Protein AF-A0A8J4QA20-F1 (afdb_monomer_lite)

Sequence (107 aa):
MKQHEKVLEDGVLDPETTVVSIFPAPIHYAGPTEVQWHAKARINAGANLYIVDHGKKVLSMAPGLELLNILPFKVAAYDKTQGKTAFFDPSRVKTTGFRFRIRHQGG

Radius of gyration: 16.59 Å; chains: 1; bounding box: 33×39×39 Å

Secondary structure (DSSP, 8-state):
-HHHHHHHHTTSS-TTT-------S-----HHHHHHHHHHHHHHTT-SEE--STTHHHHTTSTT-TT-EEPPEEEEEEETTTTEEEE--GGGGGGEEEEEEEE----

Structure (mmCIF, N/CA/C/O backbone):
data_AF-A0A8J4QA20-F1
#
_entry.id   AF-A0A8J4QA20-F1
#
loop_
_atom_site.group_PDB
_atom_site.id
_atom_site.type_symbol
_atom_site.label_atom_id
_atom_site.label_alt_id
_atom_site.label_comp_id
_atom_site.label_asym_id
_atom_site.label_entity_id
_atom_site.label_seq_id
_atom_site.pdbx_PDB_ins_code
_atom_site.Cartn_x
_atom_site.Cartn_y
_atom_site.Cartn_z
_atom_site.occupancy
_atom_site.B_iso_or_equiv
_atom_site.auth_seq_id
_atom_site.auth_comp_id
_atom_site.auth_asym_id
_atom_site.auth_atom_id
_atom_site.pdbx_PDB_model_num
ATOM 1 N N . MET A 1 1 ? 0.487 -13.497 9.097 1.00 82.69 1 MET A N 1
ATOM 2 C CA . MET A 1 1 ? -0.863 -13.297 8.532 1.00 82.69 1 MET A CA 1
ATOM 3 C C . MET A 1 1 ? -1.910 -12.945 9.580 1.00 82.69 1 MET A C 1
ATOM 5 O O . MET A 1 1 ? -2.672 -12.035 9.307 1.00 82.69 1 MET A O 1
ATOM 9 N N . LYS A 1 2 ? -1.829 -13.489 10.801 1.00 88.06 2 LYS A N 1
ATOM 10 C CA . LYS A 1 2 ? -2.641 -13.136 11.991 1.00 88.06 2 LYS A CA 1
ATOM 11 C C . LYS A 1 2 ? -3.149 -11.687 12.126 1.00 88.06 2 LYS A C 1
ATOM 13 O O . LYS A 1 2 ? -4.317 -11.479 12.412 1.00 88.06 2 LYS A O 1
ATOM 18 N N . GLN A 1 3 ? -2.312 -10.667 11.905 1.00 89.56 3 GLN A N 1
ATOM 19 C CA . GLN A 1 3 ? -2.783 -9.270 11.955 1.00 89.56 3 GLN A CA 1
ATOM 20 C C . GLN A 1 3 ? -3.796 -8.940 10.842 1.00 89.56 3 GLN A C 1
ATOM 22 O O . GLN A 1 3 ? -4.772 -8.247 11.090 1.00 89.56 3 GLN A O 1
ATOM 27 N N . HIS A 1 4 ? -3.558 -9.416 9.618 1.00 88.00 4 HIS A N 1
ATOM 28 C CA . HIS A 1 4 ? -4.427 -9.164 8.465 1.00 88.00 4 HIS A CA 1
ATOM 29 C C . HIS A 1 4 ? -5.719 -9.982 8.560 1.00 88.00 4 HIS A C 1
ATOM 31 O O . HIS A 1 4 ? -6.773 -9.488 8.182 1.00 88.00 4 HIS A O 1
ATOM 37 N N . GLU A 1 5 ? -5.641 -11.193 9.123 1.00 89.00 5 GLU A N 1
ATOM 38 C CA . GLU A 1 5 ? -6.820 -11.986 9.497 1.00 89.00 5 GLU A CA 1
ATOM 39 C C . GLU A 1 5 ? -7.715 -11.181 10.443 1.00 89.00 5 GLU A C 1
ATOM 41 O O . GLU A 1 5 ? -8.906 -11.042 10.187 1.00 89.00 5 GLU A O 1
ATOM 46 N N . LYS A 1 6 ? -7.125 -10.521 11.451 1.00 89.31 6 LYS A N 1
ATOM 47 C CA . LYS A 1 6 ? -7.897 -9.703 12.388 1.00 89.31 6 LYS A CA 1
ATOM 48 C C . LYS A 1 6 ? -8.598 -8.505 11.733 1.00 89.31 6 LYS A C 1
ATOM 50 O O . LYS A 1 6 ? -9.721 -8.179 12.091 1.00 89.31 6 LYS A O 1
ATOM 55 N N . VAL A 1 7 ? -7.969 -7.883 10.735 1.00 87.62 7 VAL A N 1
ATOM 56 C CA . VAL A 1 7 ? -8.575 -6.787 9.951 1.00 87.62 7 VAL A CA 1
ATOM 57 C C . VAL A 1 7 ? -9.822 -7.258 9.189 1.00 87.62 7 VAL A C 1
ATOM 59 O O . VAL A 1 7 ? -10.780 -6.495 9.074 1.00 87.62 7 VAL A O 1
ATOM 62 N N . LEU A 1 8 ? -9.824 -8.497 8.688 1.00 87.50 8 LEU A N 1
ATOM 63 C CA . LEU A 1 8 ? -10.997 -9.093 8.042 1.00 87.50 8 LEU A CA 1
ATOM 64 C C . LEU A 1 8 ? -12.068 -9.489 9.064 1.00 87.50 8 LEU A C 1
ATOM 66 O O . LEU A 1 8 ? -13.237 -9.180 8.865 1.00 87.50 8 LEU A O 1
ATOM 70 N N . GLU A 1 9 ? -11.675 -10.123 10.173 1.00 88.38 9 GLU A N 1
ATOM 71 C CA . GLU A 1 9 ? -12.595 -10.503 11.257 1.00 88.38 9 GLU A CA 1
ATOM 72 C C . GLU A 1 9 ? -13.334 -9.300 11.850 1.00 88.38 9 GLU A C 1
ATOM 74 O O . GLU A 1 9 ? -14.525 -9.383 12.140 1.00 88.38 9 GLU A O 1
ATOM 79 N N . ASP A 1 10 ? -12.635 -8.176 12.017 1.00 89.88 10 ASP A N 1
ATOM 80 C CA . ASP A 1 10 ? -13.207 -6.942 12.557 1.00 89.88 10 ASP A CA 1
ATOM 81 C C . ASP A 1 10 ? -14.031 -6.169 11.503 1.00 89.88 10 ASP A C 1
ATOM 83 O O . ASP A 1 10 ? -14.528 -5.077 11.782 1.00 89.88 10 ASP A O 1
ATOM 87 N N . GLY A 1 11 ? -14.174 -6.708 10.283 1.00 86.81 11 GLY A N 1
ATOM 88 C CA . GLY A 1 11 ? -14.985 -6.133 9.208 1.00 86.81 11 GLY A CA 1
ATOM 89 C C . GLY A 1 11 ? -14.427 -4.834 8.622 1.00 86.81 11 GLY A C 1
ATOM 90 O O . GLY A 1 11 ? -15.142 -4.107 7.933 1.00 86.81 11 GLY A O 1
ATOM 91 N N . VAL A 1 12 ? -13.156 -4.512 8.887 1.00 89.00 12 VAL A N 1
ATOM 92 C CA . VAL A 1 12 ? -12.492 -3.324 8.319 1.00 89.00 12 VAL A CA 1
ATOM 93 C C . VAL A 1 12 ? -12.340 -3.468 6.802 1.00 89.00 12 VAL A C 1
ATOM 95 O O . VAL A 1 12 ? -12.411 -2.478 6.072 1.00 89.00 12 VAL A O 1
ATOM 98 N N . LEU A 1 13 ? -12.145 -4.701 6.331 1.00 88.19 13 LEU A N 1
ATOM 99 C CA . LEU A 1 13 ? -12.257 -5.097 4.932 1.00 88.19 13 LEU A CA 1
ATOM 100 C C . LEU A 1 13 ? -13.271 -6.238 4.830 1.00 88.19 13 LEU A C 1
ATOM 102 O O . LEU A 1 13 ? -13.315 -7.102 5.703 1.00 88.19 13 LEU A O 1
ATOM 106 N N . ASP A 1 14 ? -14.065 -6.241 3.764 1.00 90.19 14 ASP A N 1
ATOM 107 C CA . ASP A 1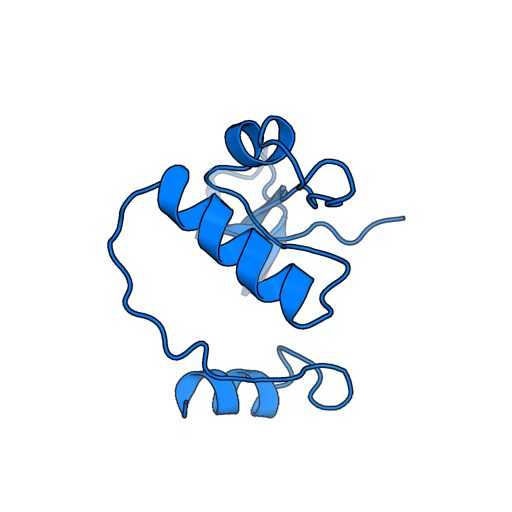 14 ? -15.069 -7.275 3.517 1.00 90.19 14 ASP A CA 1
ATOM 108 C C . ASP A 1 14 ? -14.401 -8.565 2.992 1.00 90.19 14 ASP A C 1
ATOM 110 O O . ASP A 1 14 ? -13.748 -8.513 1.942 1.00 90.19 14 ASP A O 1
ATOM 114 N N . PRO A 1 15 ? -14.529 -9.710 3.690 1.00 91.19 15 PRO A N 1
ATOM 115 C CA . PRO A 1 15 ? -13.893 -10.965 3.291 1.00 91.19 15 PRO A CA 1
ATOM 116 C C . PRO A 1 15 ? -14.426 -11.545 1.975 1.00 91.19 15 PRO A C 1
ATOM 118 O O . PRO A 1 15 ? -13.666 -12.219 1.283 1.00 91.19 15 PRO A O 1
ATOM 121 N N . GLU A 1 16 ? -15.671 -11.254 1.583 1.00 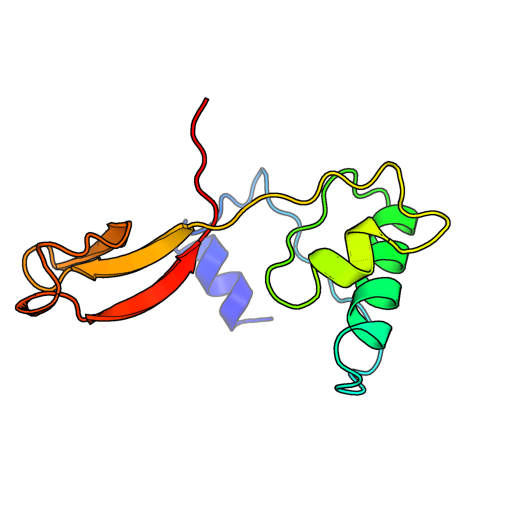93.31 16 GLU A N 1
ATOM 122 C CA . GLU A 1 16 ? -16.255 -11.773 0.333 1.00 93.31 16 GLU A CA 1
ATOM 123 C C . GLU A 1 16 ? -15.666 -11.085 -0.907 1.00 93.31 16 GLU A C 1
ATOM 125 O O . GLU A 1 16 ? -15.629 -11.647 -2.002 1.00 93.31 16 GLU A O 1
ATOM 130 N N . THR A 1 17 ? -15.170 -9.858 -0.738 1.00 93.38 17 THR A N 1
ATOM 131 C CA . THR A 1 17 ? -14.617 -9.035 -1.822 1.00 93.38 17 THR A CA 1
ATOM 132 C C . THR A 1 17 ? -13.111 -8.791 -1.693 1.00 93.38 17 THR A C 1
ATOM 134 O O . THR A 1 17 ? -12.525 -8.077 -2.513 1.00 93.38 17 THR A O 1
ATOM 137 N N . THR A 1 18 ? -12.452 -9.407 -0.704 1.00 92.31 18 THR A N 1
ATOM 138 C CA . THR A 1 18 ? -11.028 -9.199 -0.415 1.00 92.31 18 THR A CA 1
ATOM 139 C C . THR A 1 18 ? -10.241 -10.502 -0.476 1.00 92.31 18 THR A C 1
ATOM 141 O O . THR A 1 18 ? -10.406 -11.392 0.351 1.00 92.31 18 THR A O 1
ATOM 144 N N . VAL A 1 19 ? -9.283 -10.577 -1.403 1.00 92.19 19 VAL A N 1
ATOM 145 C CA . VAL A 1 19 ? -8.319 -11.684 -1.467 1.00 92.19 19 VAL A CA 1
ATOM 146 C C . VAL A 1 19 ? -7.033 -11.296 -0.747 1.00 92.19 19 VAL A C 1
ATOM 148 O O . VAL A 1 19 ? -6.417 -10.274 -1.054 1.00 92.19 19 VAL A O 1
ATOM 151 N N . VAL A 1 20 ? -6.588 -12.149 0.176 1.00 92.25 20 VAL A N 1
ATOM 152 C CA . VAL A 1 20 ? -5.308 -12.006 0.875 1.00 92.25 20 VAL A CA 1
ATOM 153 C C . VAL A 1 20 ? -4.324 -13.051 0.358 1.00 92.25 20 VAL A C 1
ATOM 155 O O . VAL A 1 20 ? -4.596 -14.248 0.391 1.00 92.25 20 VAL A O 1
ATOM 158 N N . SER A 1 21 ? -3.159 -12.605 -0.111 1.00 92.25 21 SER A N 1
ATOM 159 C CA . SER A 1 21 ? -2.116 -13.476 -0.657 1.00 92.25 21 SER A CA 1
ATOM 160 C C . SER A 1 21 ? -0.715 -13.025 -0.242 1.00 92.25 21 SER A C 1
ATOM 162 O O . SER A 1 21 ? -0.499 -11.887 0.181 1.00 92.25 21 SER A O 1
ATOM 164 N N . ILE A 1 22 ? 0.252 -13.940 -0.349 1.00 93.25 22 ILE A N 1
ATOM 165 C CA . ILE A 1 22 ? 1.664 -13.666 -0.074 1.00 93.25 22 ILE A CA 1
ATOM 166 C C . ILE A 1 22 ? 2.368 -13.416 -1.400 1.00 93.25 22 ILE A C 1
ATOM 168 O O . ILE A 1 22 ? 2.383 -14.273 -2.279 1.00 93.25 22 ILE A O 1
ATOM 172 N N . PHE A 1 23 ? 3.001 -12.253 -1.522 1.00 93.00 23 PHE A N 1
ATOM 173 C CA . PHE A 1 23 ? 3.969 -12.008 -2.580 1.00 93.00 23 PHE A CA 1
ATOM 174 C C . PHE A 1 23 ? 5.343 -12.497 -2.094 1.00 93.00 23 PHE A C 1
ATOM 176 O O . PHE A 1 23 ? 5.902 -11.870 -1.194 1.00 93.00 23 PHE A O 1
ATOM 183 N N . PRO A 1 24 ? 5.889 -13.606 -2.627 1.00 93.38 24 PRO A N 1
ATOM 184 C CA . PRO A 1 24 ? 6.973 -14.369 -1.989 1.00 93.38 24 PRO A CA 1
ATOM 185 C C . PRO A 1 24 ? 8.366 -13.758 -2.200 1.00 93.38 24 PRO A C 1
ATOM 187 O O . PRO A 1 24 ? 9.380 -14.445 -2.112 1.00 93.38 24 PRO A O 1
ATOM 190 N N . ALA A 1 25 ? 8.425 -12.480 -2.544 1.00 91.69 25 ALA A N 1
ATOM 191 C CA . ALA A 1 25 ? 9.602 -11.865 -3.108 1.00 91.69 25 ALA A CA 1
ATOM 192 C C . ALA A 1 25 ? 10.267 -10.924 -2.085 1.00 91.69 25 ALA A C 1
ATOM 194 O O . ALA A 1 25 ? 9.553 -10.251 -1.335 1.00 91.69 25 ALA A O 1
ATOM 195 N N . PRO A 1 26 ? 11.610 -10.876 -2.022 1.00 92.94 26 PRO A N 1
ATOM 196 C CA . PRO A 1 26 ? 12.311 -10.079 -1.020 1.00 92.94 26 PRO A CA 1
ATOM 197 C C . PRO A 1 26 ? 12.075 -8.575 -1.217 1.00 92.94 26 PRO A C 1
ATOM 199 O O . PRO A 1 26 ? 11.938 -8.105 -2.348 1.00 92.94 26 PRO A O 1
ATOM 202 N N . ILE A 1 27 ? 12.051 -7.830 -0.105 1.00 94.12 27 ILE A N 1
ATOM 203 C CA . ILE A 1 27 ? 11.945 -6.364 -0.089 1.00 94.12 27 ILE A CA 1
ATOM 204 C C . ILE A 1 27 ? 13.351 -5.764 -0.026 1.00 94.12 27 ILE A C 1
ATOM 206 O O . ILE A 1 27 ? 14.085 -5.986 0.936 1.00 94.12 27 ILE A O 1
ATOM 210 N N . HIS A 1 28 ? 13.717 -5.008 -1.055 1.00 91.25 28 HIS A N 1
ATOM 211 C CA . HIS A 1 28 ? 15.039 -4.414 -1.258 1.00 91.25 28 HIS A CA 1
ATOM 212 C C . HIS A 1 28 ? 15.120 -2.952 -0.804 1.00 91.25 28 HIS A C 1
ATOM 214 O O . HIS A 1 28 ? 16.216 -2.401 -0.729 1.00 91.25 28 HIS A O 1
ATOM 220 N N . TYR A 1 29 ? 13.984 -2.313 -0.515 1.00 89.38 29 TYR A N 1
ATOM 221 C CA . TYR A 1 29 ? 13.878 -0.894 -0.167 1.00 89.38 29 TYR A CA 1
ATOM 222 C C . TYR A 1 29 ? 14.459 0.048 -1.241 1.00 89.38 29 TYR A C 1
ATOM 224 O O . TYR A 1 29 ? 14.967 1.125 -0.931 1.00 89.38 29 TYR A O 1
ATOM 232 N N . ALA A 1 30 ? 14.346 -0.314 -2.524 1.00 89.81 30 ALA A N 1
ATOM 233 C CA . ALA A 1 30 ? 14.943 0.427 -3.646 1.00 89.81 30 ALA A CA 1
ATOM 234 C C . ALA A 1 30 ? 14.028 1.536 -4.213 1.00 89.81 30 ALA A C 1
ATOM 236 O O . ALA A 1 30 ? 14.135 1.936 -5.377 1.00 89.81 30 ALA A O 1
ATOM 237 N N . GLY A 1 31 ? 13.107 2.044 -3.389 1.00 88.44 31 GLY A N 1
ATOM 238 C CA . GLY A 1 31 ? 12.281 3.210 -3.694 1.00 88.44 31 GLY A CA 1
ATOM 239 C C . GLY A 1 31 ? 11.483 3.075 -5.004 1.00 88.44 31 GLY A C 1
ATOM 240 O O . GLY A 1 31 ? 10.841 2.046 -5.229 1.00 88.44 31 GLY A O 1
ATOM 241 N N . PRO A 1 32 ? 11.481 4.096 -5.887 1.00 84.81 32 PRO A N 1
ATOM 242 C CA . PRO A 1 32 ? 10.662 4.085 -7.102 1.00 84.81 32 PRO A CA 1
ATOM 243 C C . PRO A 1 32 ? 10.951 2.935 -8.075 1.00 84.81 32 PRO A C 1
ATOM 245 O O . PRO A 1 32 ? 10.059 2.540 -8.825 1.00 84.81 32 PRO A O 1
ATOM 248 N N . THR A 1 33 ? 12.172 2.397 -8.076 1.00 86.06 33 THR A N 1
ATOM 249 C CA . THR A 1 33 ? 12.543 1.259 -8.930 1.00 86.06 33 THR A CA 1
ATOM 250 C C . THR A 1 33 ? 11.834 -0.013 -8.474 1.00 86.06 33 THR A C 1
ATOM 252 O O . THR A 1 33 ? 11.235 -0.720 -9.280 1.00 86.06 33 THR A O 1
ATOM 255 N N . GLU A 1 34 ? 11.822 -0.275 -7.169 1.00 89.69 34 GLU A N 1
ATOM 256 C CA . GLU A 1 34 ? 11.139 -1.441 -6.607 1.00 89.69 34 GLU A CA 1
ATOM 257 C C . GLU A 1 34 ? 9.617 -1.346 -6.772 1.00 89.69 34 GLU A C 1
ATOM 259 O O . GLU A 1 34 ? 8.943 -2.328 -7.081 1.00 89.69 34 GLU A O 1
ATOM 264 N N . VAL A 1 35 ? 9.072 -0.132 -6.653 1.00 88.31 35 VAL A N 1
ATOM 265 C CA . VAL A 1 35 ? 7.645 0.142 -6.860 1.00 88.31 35 VAL A CA 1
ATOM 266 C C . VAL A 1 35 ? 7.180 -0.251 -8.271 1.00 88.31 35 VAL A C 1
ATOM 268 O O . VAL A 1 35 ? 6.082 -0.796 -8.407 1.00 88.31 35 VAL A O 1
ATOM 271 N N . GLN A 1 36 ? 8.000 -0.038 -9.308 1.00 87.88 36 GLN A N 1
ATOM 272 C CA . GLN A 1 36 ? 7.696 -0.490 -10.676 1.00 87.88 36 GLN A CA 1
ATOM 273 C C . GLN A 1 36 ? 7.594 -2.011 -10.764 1.00 87.88 36 GLN A C 1
ATOM 275 O O . GLN A 1 36 ? 6.651 -2.539 -11.355 1.00 87.88 36 GLN A O 1
ATOM 280 N N . TRP A 1 37 ? 8.529 -2.720 -10.136 1.00 88.88 37 TRP A N 1
ATOM 281 C CA . TRP A 1 37 ? 8.514 -4.175 -10.126 1.00 88.88 37 TRP A CA 1
ATOM 282 C C . TRP A 1 37 ? 7.313 -4.734 -9.357 1.00 88.88 37 TRP A C 1
ATOM 284 O O . TRP A 1 37 ? 6.643 -5.646 -9.846 1.00 88.88 37 TRP A O 1
ATOM 294 N N . HIS A 1 38 ? 6.961 -4.139 -8.211 1.00 90.88 38 HIS A N 1
ATOM 295 C CA . HIS A 1 38 ? 5.737 -4.501 -7.503 1.00 90.88 38 HIS A CA 1
ATOM 296 C C . HIS A 1 38 ? 4.502 -4.321 -8.388 1.00 90.88 38 HIS A C 1
ATOM 298 O O . HIS A 1 38 ? 3.718 -5.264 -8.507 1.00 90.88 38 HIS A O 1
ATOM 304 N N . ALA A 1 39 ? 4.353 -3.161 -9.037 1.00 87.88 39 ALA A N 1
ATOM 305 C CA . ALA A 1 39 ? 3.228 -2.880 -9.927 1.00 87.88 39 ALA A CA 1
ATOM 306 C C . ALA A 1 39 ? 3.141 -3.906 -11.065 1.00 87.88 39 ALA A C 1
ATOM 308 O O . ALA A 1 39 ? 2.098 -4.536 -11.251 1.00 87.88 39 ALA A O 1
ATOM 309 N N . LYS A 1 40 ? 4.255 -4.150 -11.767 1.00 88.88 40 LYS A N 1
ATOM 310 C CA . LYS A 1 40 ? 4.305 -5.110 -12.875 1.00 88.88 40 LYS A CA 1
ATOM 311 C C . LYS A 1 40 ? 3.945 -6.525 -12.428 1.00 88.88 40 LYS A C 1
ATOM 313 O O . LYS A 1 40 ? 3.174 -7.196 -13.107 1.00 88.88 40 LYS A O 1
ATOM 318 N N . ALA A 1 41 ? 4.439 -6.959 -11.268 1.00 91.00 41 ALA A N 1
ATOM 319 C CA . ALA A 1 41 ? 4.127 -8.275 -10.723 1.00 91.00 41 ALA A CA 1
ATOM 320 C C . ALA A 1 41 ? 2.624 -8.455 -10.439 1.00 91.00 41 ALA A C 1
ATOM 322 O O . ALA A 1 41 ? 2.079 -9.513 -10.735 1.00 91.00 41 ALA A O 1
ATOM 323 N N . ARG A 1 42 ? 1.935 -7.429 -9.911 1.00 90.25 42 ARG A N 1
ATOM 324 C CA . ARG A 1 42 ? 0.485 -7.511 -9.634 1.00 90.25 42 ARG A CA 1
ATOM 325 C C . ARG A 1 42 ? -0.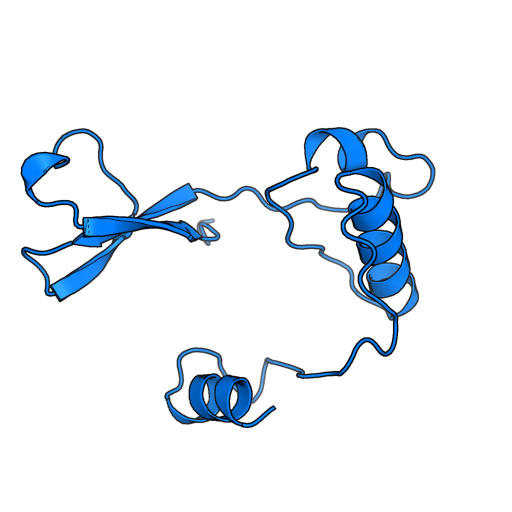339 -7.504 -10.919 1.00 90.25 42 ARG A C 1
ATOM 327 O O . ARG A 1 42 ? -1.302 -8.255 -11.008 1.00 90.25 42 ARG A O 1
ATOM 334 N N . ILE A 1 43 ? 0.060 -6.716 -11.918 1.00 88.06 43 ILE A N 1
ATOM 335 C CA . ILE A 1 43 ? -0.598 -6.713 -13.234 1.00 88.06 43 ILE A CA 1
ATOM 336 C C . ILE A 1 43 ? -0.467 -8.081 -13.901 1.00 88.06 43 ILE A C 1
ATOM 338 O O . ILE A 1 43 ? -1.455 -8.629 -14.376 1.00 88.06 43 ILE A O 1
ATOM 342 N N . ASN A 1 44 ? 0.732 -8.668 -13.887 1.00 89.50 44 ASN A N 1
ATOM 343 C CA . ASN A 1 44 ? 0.950 -10.003 -14.444 1.00 89.50 44 ASN A CA 1
ATOM 344 C C . ASN A 1 44 ? 0.153 -11.088 -13.694 1.00 89.50 44 ASN A C 1
ATOM 346 O O . ASN A 1 44 ? -0.164 -12.118 -14.277 1.00 89.50 44 ASN A O 1
ATOM 350 N N . ALA A 1 45 ? -0.197 -10.849 -12.426 1.00 89.38 45 ALA A N 1
ATOM 351 C CA . ALA A 1 45 ? -1.092 -11.697 -11.639 1.00 89.38 45 ALA A CA 1
ATOM 352 C C . ALA A 1 45 ? -2.593 -11.396 -11.862 1.00 89.38 45 ALA A C 1
ATOM 354 O O . ALA A 1 45 ? -3.432 -11.959 -11.165 1.00 89.38 45 ALA A O 1
ATOM 355 N N . GLY A 1 46 ? -2.941 -10.517 -12.810 1.00 87.94 46 GLY A N 1
ATOM 356 C CA . GLY A 1 46 ? -4.319 -10.217 -13.211 1.00 87.94 46 GLY A CA 1
ATOM 357 C C . GLY A 1 46 ? -4.940 -8.967 -12.579 1.00 87.94 46 GLY A C 1
ATOM 358 O O . GLY A 1 46 ? -6.114 -8.697 -12.816 1.00 87.94 46 GLY A O 1
ATOM 359 N N . ALA A 1 47 ? -4.199 -8.179 -11.793 1.00 86.19 47 ALA A N 1
ATOM 360 C CA . ALA A 1 47 ? -4.743 -6.954 -11.205 1.00 86.19 47 ALA A CA 1
ATOM 361 C C . ALA A 1 47 ? -4.945 -5.850 -12.259 1.00 86.19 47 ALA A C 1
ATOM 363 O O . ALA A 1 47 ? -4.006 -5.461 -12.953 1.00 86.19 47 ALA A O 1
ATOM 364 N N . ASN A 1 48 ? -6.151 -5.279 -12.323 1.00 82.38 48 ASN A N 1
ATOM 365 C CA . ASN A 1 48 ? -6.460 -4.159 -13.224 1.00 82.38 48 ASN A CA 1
ATOM 366 C C . ASN A 1 48 ? -6.149 -2.778 -12.618 1.00 82.38 48 ASN A C 1
ATOM 368 O O . ASN A 1 48 ? -6.004 -1.798 -13.345 1.00 82.38 48 ASN A O 1
ATOM 372 N N . LEU A 1 49 ? -6.068 -2.684 -11.286 1.00 81.69 49 LEU A N 1
ATOM 373 C CA . LEU A 1 49 ? -5.816 -1.449 -10.538 1.00 81.69 49 LEU A CA 1
ATOM 374 C C . LEU A 1 49 ? -4.626 -1.645 -9.595 1.00 81.69 49 LEU A C 1
ATOM 376 O O . LEU A 1 49 ? -4.488 -2.702 -8.979 1.00 81.69 49 LEU A O 1
ATOM 380 N N . TYR A 1 50 ? -3.800 -0.608 -9.429 1.00 80.06 50 TYR A N 1
ATOM 381 C CA . TYR A 1 50 ? -2.676 -0.624 -8.491 1.00 80.06 50 TYR A CA 1
ATOM 382 C C . TYR A 1 50 ? -2.702 0.599 -7.573 1.00 80.06 50 TYR A C 1
ATOM 384 O O . TYR A 1 50 ? -2.793 1.748 -8.011 1.00 80.06 50 TYR A O 1
ATOM 392 N N . ILE A 1 51 ? -2.648 0.333 -6.270 1.00 79.31 51 ILE A N 1
ATOM 393 C CA . ILE A 1 51 ? -2.794 1.328 -5.209 1.00 79.31 51 ILE A CA 1
ATOM 394 C C . ILE A 1 51 ? -1.394 1.757 -4.763 1.00 79.31 51 ILE A C 1
ATOM 396 O O . ILE A 1 51 ? -0.658 0.959 -4.189 1.00 79.31 51 ILE A O 1
ATOM 400 N N . VAL A 1 52 ? -1.013 3.009 -5.030 1.00 77.19 52 VAL A N 1
ATOM 401 C CA . VAL A 1 52 ? 0.340 3.510 -4.737 1.00 77.19 52 VAL A CA 1
ATOM 402 C C . VAL A 1 52 ? 0.374 5.017 -4.520 1.00 77.19 52 VAL A C 1
ATOM 404 O O . VAL A 1 52 ? -0.159 5.797 -5.310 1.00 77.19 52 VAL A O 1
ATOM 407 N N . ASP A 1 53 ? 1.026 5.422 -3.438 1.00 70.69 53 ASP A N 1
ATOM 408 C CA . ASP A 1 53 ? 1.180 6.824 -3.062 1.00 70.69 53 ASP A CA 1
ATOM 409 C C . ASP A 1 53 ? 2.610 7.309 -3.356 1.00 70.69 53 ASP A C 1
ATOM 411 O O . ASP A 1 53 ? 2.842 8.171 -4.209 1.00 70.69 53 ASP A O 1
ATOM 415 N N . HIS A 1 54 ? 3.605 6.665 -2.742 1.00 64.06 54 HIS A N 1
ATOM 416 C CA . HIS A 1 54 ? 5.018 6.909 -3.023 1.00 64.06 54 HIS A CA 1
ATOM 417 C C . HIS A 1 54 ? 5.432 6.260 -4.354 1.00 64.06 54 HIS A C 1
ATOM 419 O O . HIS A 1 54 ? 5.262 5.062 -4.547 1.00 64.06 54 HIS A O 1
ATOM 425 N N . GLY A 1 55 ? 5.986 7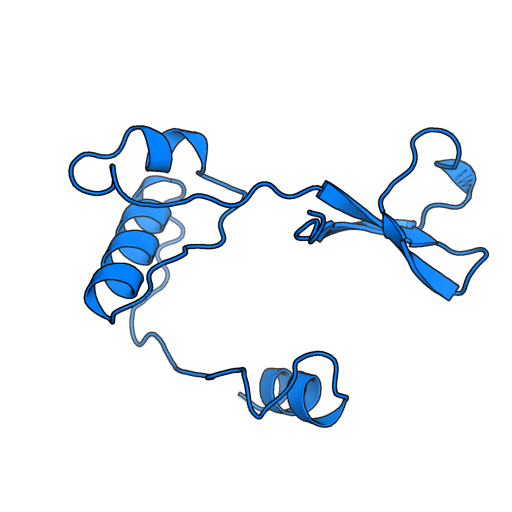.046 -5.283 1.00 68.69 55 GLY A N 1
ATOM 426 C CA . GLY A 1 55 ? 6.424 6.557 -6.601 1.00 68.69 55 GLY A CA 1
ATOM 427 C C . GLY A 1 55 ? 5.389 6.690 -7.726 1.00 68.69 55 GLY A C 1
ATOM 428 O O . GLY A 1 55 ? 5.706 6.357 -8.866 1.00 68.69 55 GLY A O 1
ATOM 429 N N . LYS A 1 56 ? 4.200 7.256 -7.458 1.00 73.25 56 LYS A N 1
ATOM 430 C CA . LYS A 1 56 ? 3.137 7.482 -8.461 1.00 73.25 56 LYS A CA 1
ATOM 431 C C . LYS A 1 56 ? 3.630 8.179 -9.737 1.00 73.25 56 LYS A C 1
ATOM 433 O O . LYS A 1 56 ? 3.305 7.735 -10.831 1.00 73.25 56 LYS A O 1
ATOM 438 N N . LYS A 1 57 ? 4.444 9.233 -9.601 1.00 76.00 57 LYS A N 1
ATOM 439 C CA . LYS A 1 57 ? 4.991 9.986 -10.747 1.00 76.00 57 LYS A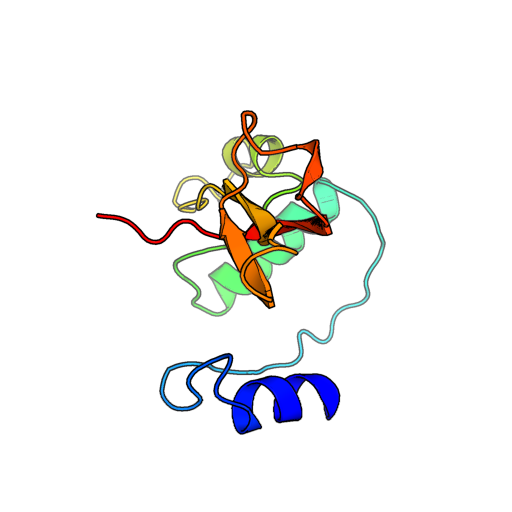 CA 1
ATOM 440 C C . LYS A 1 57 ? 5.933 9.143 -11.613 1.00 76.00 57 LYS A C 1
ATOM 442 O O . LYS A 1 57 ? 5.942 9.283 -12.828 1.00 76.00 57 LYS A O 1
ATOM 447 N N . VAL A 1 58 ? 6.718 8.271 -10.985 1.00 77.31 58 VAL A N 1
ATOM 448 C CA . VAL A 1 58 ? 7.654 7.393 -11.699 1.00 77.31 58 VAL A CA 1
ATOM 449 C C . VAL A 1 58 ? 6.889 6.278 -12.409 1.00 77.31 58 VAL A C 1
ATOM 451 O O . VAL A 1 58 ? 7.172 5.994 -13.564 1.00 77.31 58 VAL A O 1
ATOM 454 N N . LEU A 1 59 ? 5.860 5.716 -11.767 1.00 75.88 59 LEU A N 1
ATOM 455 C CA . LEU A 1 59 ? 4.991 4.712 -12.384 1.00 75.88 59 LEU A CA 1
ATOM 456 C C . LEU A 1 59 ? 4.228 5.241 -13.600 1.00 75.88 59 LEU A C 1
ATOM 458 O O . LEU A 1 59 ? 4.133 4.532 -14.591 1.00 75.88 59 LEU A O 1
ATOM 462 N N . SER A 1 60 ? 3.735 6.485 -13.564 1.00 75.19 60 SER A N 1
ATOM 463 C CA . SER A 1 60 ? 3.052 7.086 -14.722 1.00 75.19 60 SER A CA 1
ATOM 464 C C . SER A 1 60 ? 3.963 7.315 -15.933 1.00 75.19 60 SER A C 1
ATOM 466 O O . SER A 1 60 ? 3.470 7.599 -17.015 1.00 75.19 60 SER A O 1
ATOM 468 N N . MET A 1 61 ? 5.284 7.240 -15.747 1.00 77.75 61 MET A N 1
ATOM 469 C CA . MET A 1 61 ? 6.285 7.425 -16.803 1.00 77.75 61 MET A CA 1
ATOM 470 C C . MET A 1 61 ? 6.986 6.113 -17.188 1.00 77.75 61 MET A C 1
ATOM 472 O O . MET A 1 61 ? 7.874 6.126 -18.036 1.00 77.75 61 MET A O 1
ATOM 476 N N . ALA A 1 62 ? 6.639 4.996 -16.544 1.00 79.06 62 ALA A N 1
ATOM 477 C CA . ALA A 1 62 ? 7.310 3.720 -16.742 1.00 79.06 62 ALA A CA 1
ATOM 478 C C . ALA A 1 62 ? 6.796 3.023 -18.022 1.00 79.06 62 ALA A C 1
ATOM 480 O O . ALA A 1 62 ? 5.587 2.799 -18.138 1.00 79.06 62 ALA A O 1
ATOM 481 N N . PRO A 1 63 ? 7.683 2.644 -18.963 1.00 79.00 63 PRO A N 1
ATOM 482 C CA . PRO A 1 63 ? 7.289 1.935 -20.180 1.00 79.00 63 PRO A CA 1
ATOM 483 C C . PRO A 1 63 ? 6.606 0.597 -19.867 1.00 79.00 63 PRO A C 1
ATOM 485 O O . PRO A 1 63 ? 7.068 -0.161 -19.011 1.00 79.00 63 PRO A O 1
ATOM 488 N N . GLY A 1 64 ? 5.519 0.277 -20.569 1.00 75.25 64 GLY A N 1
ATOM 489 C CA . GLY A 1 64 ? 4.770 -0.970 -20.379 1.00 75.25 64 GLY A CA 1
ATOM 490 C C . GLY A 1 64 ? 3.879 -1.006 -19.130 1.00 75.25 64 GLY A C 1
ATOM 491 O O . GLY A 1 64 ? 3.455 -2.097 -18.719 1.00 75.25 64 GLY A O 1
ATOM 492 N N . LEU A 1 65 ? 3.631 0.161 -18.519 1.00 75.19 65 LEU A N 1
ATOM 493 C CA . LEU A 1 65 ? 2.645 0.412 -17.460 1.00 75.19 65 LEU A CA 1
ATOM 494 C C . LEU A 1 65 ? 1.641 1.514 -17.863 1.00 75.19 65 LEU A C 1
ATOM 496 O O . LEU A 1 65 ? 0.953 2.056 -17.001 1.00 75.19 65 LEU A O 1
ATOM 500 N N . GLU A 1 66 ? 1.513 1.836 -19.156 1.00 70.19 66 GLU A N 1
ATOM 501 C CA . GLU A 1 66 ? 0.683 2.952 -19.645 1.00 70.19 66 GLU A CA 1
ATOM 502 C C . GLU A 1 66 ? -0.815 2.761 -19.354 1.00 70.19 66 GLU A C 1
ATOM 504 O O . GLU A 1 66 ? -1.550 3.731 -19.193 1.00 70.19 66 GLU A O 1
ATOM 509 N N . LEU A 1 67 ? -1.266 1.507 -19.256 1.00 67.25 67 LEU A N 1
ATOM 510 C CA . LEU A 1 67 ? -2.656 1.144 -18.956 1.00 67.25 67 LEU A CA 1
ATOM 511 C C . LEU A 1 67 ? -2.959 1.094 -17.447 1.00 67.25 67 LEU A C 1
ATOM 513 O O . LEU A 1 67 ? -4.069 0.740 -17.047 1.00 67.25 67 LEU A O 1
ATOM 517 N N . LEU A 1 68 ? -1.981 1.408 -16.590 1.00 69.81 68 LEU A N 1
ATOM 518 C CA . LEU A 1 68 ? -2.147 1.341 -15.145 1.00 69.81 68 LEU A CA 1
ATOM 519 C C . LEU A 1 68 ? -2.930 2.551 -14.622 1.00 69.81 68 LEU A C 1
ATOM 521 O O . LEU A 1 68 ? -2.413 3.664 -14.518 1.00 69.81 68 LEU A O 1
ATOM 525 N N . ASN A 1 69 ? -4.161 2.310 -14.177 1.00 69.75 69 ASN A N 1
ATOM 526 C CA . ASN A 1 69 ? -4.952 3.320 -13.482 1.00 69.75 69 ASN A CA 1
ATOM 527 C C . ASN A 1 69 ? -4.441 3.509 -12.044 1.00 69.75 69 ASN A C 1
ATOM 529 O O . ASN A 1 69 ? -4.753 2.726 -11.142 1.00 69.75 69 ASN A O 1
ATOM 533 N N . ILE A 1 70 ? -3.653 4.569 -11.825 1.00 69.69 70 ILE A N 1
ATOM 534 C CA . ILE A 1 70 ? -3.125 4.914 -10.500 1.00 69.69 70 ILE A CA 1
ATOM 535 C C . ILE A 1 70 ? -4.120 5.780 -9.719 1.00 69.69 70 ILE A C 1
ATOM 537 O O . ILE A 1 70 ? -4.275 6.983 -9.972 1.00 69.69 70 ILE A O 1
ATOM 541 N N . LEU A 1 71 ? -4.716 5.200 -8.680 1.00 69.00 71 LEU A N 1
ATOM 542 C CA . LEU A 1 71 ? -5.710 5.885 -7.852 1.00 69.00 71 LEU A CA 1
ATOM 543 C C . LEU A 1 71 ? -5.092 7.022 -7.006 1.00 69.00 71 LEU A C 1
ATOM 545 O O . LEU A 1 71 ? -3.995 6.868 -6.462 1.00 69.00 71 LEU A O 1
ATOM 549 N N . PRO A 1 72 ? -5.740 8.199 -6.902 1.00 67.19 72 PRO A N 1
ATOM 550 C CA . PRO A 1 72 ? -5.297 9.277 -6.021 1.00 67.19 72 PRO A CA 1
ATOM 551 C C . PRO A 1 72 ? -5.669 9.014 -4.552 1.00 67.19 72 PRO A C 1
ATOM 553 O O . PRO A 1 72 ? -6.727 8.465 -4.242 1.00 67.19 72 PRO A O 1
ATOM 556 N N . PHE A 1 73 ? -4.811 9.468 -3.638 1.00 70.88 73 PHE A N 1
ATOM 557 C CA . PHE A 1 73 ? -5.057 9.433 -2.196 1.00 70.88 73 PHE A CA 1
ATOM 558 C C . PHE A 1 73 ? -5.448 10.815 -1.678 1.00 70.88 73 PHE A C 1
ATOM 560 O O . PHE A 1 73 ? -4.943 11.831 -2.155 1.00 70.88 73 PHE A O 1
ATOM 567 N N . LYS A 1 74 ? -6.295 10.848 -0.648 1.00 76.94 74 LYS A N 1
ATOM 568 C CA . LYS A 1 74 ? -6.497 12.021 0.205 1.00 76.94 74 LYS A CA 1
ATOM 569 C C . LYS A 1 74 ? -5.909 11.745 1.582 1.00 76.94 74 LYS A C 1
ATOM 571 O O . LYS A 1 74 ? -5.830 10.605 2.031 1.00 76.94 74 LYS A O 1
ATOM 576 N N . VAL A 1 75 ? -5.480 12.793 2.270 1.00 80.31 75 VAL A N 1
ATOM 577 C CA . VAL A 1 75 ? -5.035 12.658 3.658 1.00 80.31 75 VAL A CA 1
ATOM 578 C C . VAL A 1 75 ? -6.273 12.458 4.528 1.00 80.31 75 VAL A C 1
ATOM 580 O O . VAL A 1 75 ? -7.202 13.259 4.473 1.00 80.31 75 VAL A O 1
ATOM 583 N N . ALA A 1 76 ? -6.290 11.398 5.320 1.00 83.56 76 ALA A N 1
ATOM 584 C CA . ALA A 1 76 ? -7.181 11.233 6.452 1.00 83.56 76 ALA A CA 1
ATOM 585 C C . ALA A 1 76 ? -6.414 11.379 7.757 1.00 83.56 76 ALA A C 1
ATOM 587 O O . ALA A 1 76 ? -5.188 11.284 7.820 1.00 83.56 76 ALA A O 1
ATOM 588 N N . ALA A 1 77 ? -7.151 11.675 8.809 1.00 85.56 77 ALA A N 1
ATOM 589 C CA . ALA A 1 77 ? -6.606 11.831 10.130 1.00 85.56 77 ALA A CA 1
ATOM 590 C C . ALA A 1 77 ? -7.611 11.371 11.176 1.00 85.56 77 ALA A C 1
ATOM 592 O O . ALA A 1 77 ? -8.820 11.371 10.941 1.00 85.56 77 ALA A O 1
ATOM 593 N N . TYR A 1 78 ? -7.109 10.987 12.343 1.00 82.81 78 TYR A N 1
ATOM 594 C CA . TYR A 1 78 ? -7.973 10.719 13.484 1.00 82.81 78 TYR A CA 1
ATOM 595 C C . TYR A 1 78 ? -8.569 12.033 14.002 1.00 82.81 78 TYR A C 1
ATOM 597 O O . TYR A 1 78 ? -7.828 12.928 14.413 1.00 82.81 78 TYR A O 1
ATOM 605 N N . ASP A 1 79 ? -9.891 12.164 13.976 1.00 84.75 79 ASP A N 1
ATOM 606 C CA . ASP A 1 79 ? -10.598 13.289 14.578 1.00 84.75 79 ASP A CA 1
ATOM 607 C C . ASP A 1 79 ? -10.815 12.997 16.066 1.00 84.75 79 ASP A C 1
ATOM 609 O O . ASP A 1 79 ? -11.608 12.129 16.440 1.00 84.75 79 ASP A O 1
ATOM 613 N N . LYS A 1 80 ? -10.105 13.731 16.930 1.00 83.44 80 LYS A N 1
ATOM 614 C CA . LYS A 1 80 ? -10.189 13.541 18.385 1.00 83.44 80 LYS A CA 1
ATOM 615 C C . LYS A 1 80 ? -11.553 13.924 18.957 1.00 83.44 80 LYS A C 1
ATOM 617 O O . LYS A 1 80 ? -11.894 13.445 20.029 1.00 83.44 80 LYS A O 1
ATOM 622 N N . THR A 1 81 ? -12.319 14.772 18.269 1.00 83.94 81 THR A N 1
ATOM 623 C CA . THR A 1 81 ? -13.657 15.184 18.722 1.00 83.94 81 THR A CA 1
ATOM 624 C C . THR A 1 81 ? -14.701 14.111 18.433 1.00 83.94 81 THR A C 1
ATOM 626 O O . THR A 1 81 ? -15.639 13.945 19.204 1.00 83.94 81 THR A O 1
ATOM 629 N N . GLN A 1 82 ? -14.516 13.356 17.347 1.00 80.50 82 GLN A N 1
ATOM 630 C CA . GLN A 1 82 ? -15.450 12.317 16.910 1.00 80.50 82 GLN A CA 1
ATOM 631 C C . GLN A 1 82 ? -14.996 10.895 17.260 1.00 80.50 82 GLN A C 1
ATOM 633 O O . GLN A 1 82 ? -15.752 9.952 17.038 1.00 80.50 82 GLN A O 1
ATOM 638 N N . GLY A 1 83 ? -13.765 10.723 17.750 1.00 83.38 83 GLY A N 1
ATOM 639 C CA . GLY A 1 83 ? -13.212 9.414 18.098 1.00 83.38 83 GLY A CA 1
ATOM 640 C C . GLY A 1 83 ? -13.051 8.471 16.901 1.00 83.38 83 GLY A C 1
ATOM 641 O O . GLY A 1 83 ? -13.101 7.256 17.065 1.00 83.38 83 GLY A O 1
ATOM 642 N N . LYS A 1 84 ? -12.913 9.011 15.683 1.00 83.38 84 LYS A N 1
ATOM 643 C CA . LYS A 1 84 ? -12.870 8.222 14.443 1.00 83.38 84 LYS A CA 1
ATOM 644 C C . LYS A 1 84 ? -11.989 8.861 13.380 1.00 83.38 84 LYS A C 1
ATOM 646 O O . LYS A 1 84 ? -11.704 10.056 13.413 1.00 83.38 84 LYS A O 1
ATOM 651 N N . THR A 1 85 ? -11.568 8.064 12.406 1.00 82.75 85 THR A N 1
ATOM 652 C CA . THR A 1 85 ? -10.848 8.560 11.231 1.00 82.75 85 THR A CA 1
ATOM 653 C C . THR A 1 85 ? -11.790 9.320 10.299 1.00 82.75 85 THR A C 1
ATOM 655 O O . THR A 1 85 ? -12.848 8.818 9.931 1.00 82.75 85 THR A O 1
ATOM 658 N N . ALA A 1 86 ? -11.376 10.512 9.872 1.00 83.50 86 ALA A N 1
ATOM 659 C CA . ALA A 1 86 ? -12.063 11.328 8.877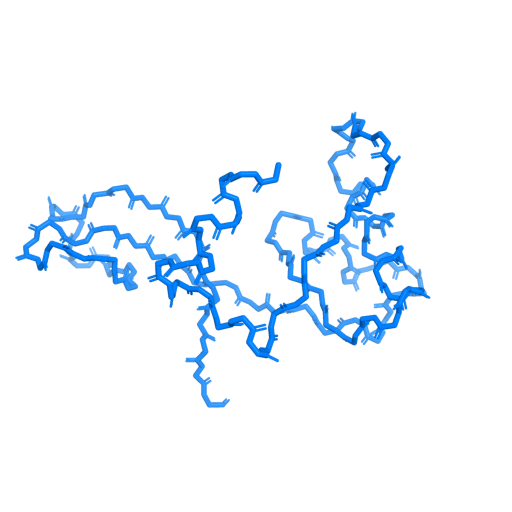 1.00 83.50 86 ALA A CA 1
ATOM 660 C C . ALA A 1 86 ? -11.054 11.926 7.885 1.00 83.50 86 ALA A C 1
ATOM 662 O O . ALA A 1 86 ? -9.851 11.954 8.148 1.00 83.50 86 ALA A O 1
ATOM 663 N N . PHE A 1 87 ? -11.518 12.430 6.740 1.00 83.56 87 PHE A N 1
ATOM 664 C CA . PHE A 1 87 ? -10.637 13.177 5.839 1.00 83.56 87 PHE A CA 1
ATOM 665 C C . PHE A 1 87 ? -10.089 14.435 6.526 1.00 83.56 87 PHE A C 1
ATOM 667 O O . PHE A 1 87 ? -10.782 15.105 7.298 1.00 83.56 87 PHE A O 1
ATOM 674 N N . PHE A 1 88 ? -8.819 14.730 6.257 1.00 81.38 88 PHE A N 1
ATOM 675 C CA . PHE A 1 88 ? -8.130 15.871 6.834 1.00 81.38 88 PHE A CA 1
ATOM 676 C C . PHE A 1 88 ? -8.742 17.180 6.330 1.00 81.38 88 PHE A C 1
ATOM 678 O O . PHE A 1 88 ? -8.941 17.364 5.131 1.00 81.38 88 PHE A O 1
ATOM 685 N N . ASP A 1 89 ? -8.982 18.091 7.269 1.00 79.56 89 ASP A N 1
ATOM 686 C CA . ASP A 1 89 ? -9.480 19.436 7.017 1.00 79.56 89 ASP A CA 1
ATOM 687 C C . ASP A 1 89 ? -8.492 20.444 7.635 1.00 79.56 89 ASP A C 1
ATOM 689 O O . ASP A 1 89 ? -8.286 20.413 8.858 1.00 79.56 89 ASP A O 1
ATOM 693 N N . PRO A 1 90 ? -7.873 21.331 6.830 1.00 81.88 90 PRO A N 1
ATOM 694 C CA . PRO A 1 90 ? -6.938 22.345 7.314 1.00 81.88 90 PRO A CA 1
ATOM 695 C C . PRO A 1 90 ? -7.518 23.278 8.386 1.00 81.88 90 PRO A C 1
ATOM 697 O O . PRO A 1 90 ? -6.766 23.804 9.203 1.00 81.88 90 PRO A O 1
ATOM 700 N N . SER A 1 91 ? -8.839 23.469 8.428 1.00 82.88 91 SER A N 1
ATOM 701 C CA . SER A 1 91 ? -9.495 24.309 9.437 1.00 82.88 91 SER A CA 1
ATOM 702 C C . SER A 1 91 ? -9.520 23.670 10.836 1.00 82.88 91 SER A C 1
ATOM 704 O O . SER A 1 91 ? -9.634 24.370 11.841 1.00 82.88 91 SER A O 1
ATOM 706 N N . ARG A 1 92 ? -9.336 22.344 10.932 1.00 78.06 92 ARG A N 1
ATOM 707 C CA . ARG A 1 92 ? -9.454 21.559 12.177 1.00 78.06 92 ARG A CA 1
ATOM 708 C C . ARG A 1 92 ? -8.115 21.027 12.690 1.00 78.06 92 ARG A C 1
ATOM 710 O O . ARG A 1 92 ? -8.058 20.037 13.419 1.00 78.06 92 ARG A O 1
ATOM 717 N N . VAL A 1 93 ? -7.003 21.674 12.334 1.00 77.50 93 VAL A N 1
ATOM 718 C CA . VAL A 1 93 ? -5.644 21.194 12.662 1.00 77.50 93 VAL A CA 1
ATOM 719 C C . VAL A 1 93 ? -5.434 20.968 14.164 1.00 77.50 93 VAL A C 1
ATOM 721 O O . VAL A 1 93 ? -4.768 20.006 14.535 1.00 77.50 93 VAL A O 1
ATOM 724 N N . LYS A 1 94 ? -6.038 21.793 15.031 1.00 76.62 94 LYS A N 1
ATOM 725 C CA . LYS A 1 94 ? -5.890 21.685 16.495 1.00 76.62 94 LYS A CA 1
ATOM 726 C C . LYS A 1 94 ? -6.511 20.412 17.086 1.00 76.62 94 LYS A C 1
ATOM 728 O O . LYS A 1 94 ? -6.005 19.892 18.075 1.00 76.62 94 LYS A O 1
ATOM 733 N N . THR A 1 95 ? -7.583 19.900 16.485 1.00 71.81 95 THR A N 1
ATOM 734 C CA . THR A 1 95 ? -8.293 18.688 16.936 1.00 71.81 95 THR A CA 1
ATOM 735 C C . THR A 1 95 ? -7.889 17.441 16.145 1.00 71.81 95 THR A C 1
ATOM 737 O O . THR A 1 95 ? -8.374 16.341 16.411 1.00 71.81 95 THR A O 1
ATOM 740 N N . THR A 1 96 ? -6.956 17.594 15.203 1.00 74.94 96 THR A N 1
ATOM 741 C CA . THR A 1 96 ? -6.449 16.514 14.358 1.00 74.94 96 THR A CA 1
ATOM 742 C C . THR A 1 96 ? -5.393 15.684 15.100 1.00 74.94 96 THR A C 1
ATOM 744 O O . THR A 1 96 ? -4.442 16.221 15.667 1.00 74.94 96 THR A O 1
ATOM 747 N N . GLY A 1 97 ? -5.554 14.362 15.099 1.00 74.38 97 GLY A N 1
ATOM 748 C CA . GLY A 1 97 ? -4.579 13.382 15.581 1.00 74.38 97 GLY A CA 1
ATOM 749 C C . GLY A 1 97 ? -3.630 12.880 14.486 1.00 74.38 97 GLY A C 1
ATOM 750 O O . GLY A 1 97 ? -3.217 13.632 13.603 1.00 74.38 97 GLY A O 1
ATOM 751 N N . PHE A 1 98 ? -3.270 11.595 14.555 1.00 76.88 98 PHE A N 1
ATOM 752 C CA . PHE A 1 98 ? -2.392 10.938 13.581 1.00 76.88 98 PHE A CA 1
ATOM 753 C C . PHE A 1 98 ? -2.954 11.050 12.154 1.00 76.88 98 PHE A C 1
ATOM 755 O O . PHE A 1 98 ? -4.157 10.867 11.954 1.00 76.88 98 PHE A O 1
ATOM 762 N N . ARG A 1 99 ? -2.092 11.360 11.175 1.00 78.75 99 ARG A N 1
ATOM 763 C CA . ARG A 1 99 ? -2.453 11.562 9.760 1.00 78.75 99 ARG A CA 1
ATOM 764 C C . ARG A 1 99 ? -1.907 10.425 8.902 1.00 78.75 99 ARG A C 1
ATOM 766 O O . ARG A 1 99 ? -0.752 10.046 9.050 1.00 78.75 99 ARG A O 1
ATOM 773 N N . PHE A 1 100 ? -2.711 9.938 7.968 1.00 75.00 100 PHE A N 1
ATOM 774 C CA . PHE A 1 100 ? -2.353 8.888 7.018 1.00 75.00 100 PHE A CA 1
ATOM 775 C C . PHE A 1 100 ? -3.122 9.075 5.709 1.00 75.00 100 PHE A C 1
ATOM 777 O O . PHE A 1 100 ? -4.196 9.665 5.687 1.00 75.00 100 PHE A O 1
ATOM 784 N N . ARG A 1 101 ? -2.573 8.630 4.579 1.00 70.12 101 ARG A N 1
ATOM 785 C CA . ARG A 1 101 ? -3.229 8.788 3.274 1.00 70.12 101 ARG A CA 1
ATOM 786 C C . ARG A 1 101 ? -4.168 7.611 3.011 1.00 70.12 101 ARG A C 1
ATOM 788 O O . ARG A 1 101 ? -3.740 6.465 3.056 1.00 70.12 101 ARG A O 1
ATOM 795 N N . ILE A 1 102 ? -5.440 7.898 2.733 1.00 67.56 102 ILE A N 1
ATOM 796 C CA . ILE A 1 102 ? -6.461 6.908 2.364 1.00 67.56 102 ILE A CA 1
ATOM 797 C C . ILE A 1 102 ? -7.049 7.235 0.992 1.00 67.56 102 ILE A C 1
ATOM 799 O O . ILE A 1 102 ? -7.073 8.388 0.555 1.00 67.56 102 ILE A O 1
ATOM 803 N N . ARG A 1 103 ? -7.544 6.214 0.296 1.00 66.44 103 ARG A N 1
ATOM 804 C CA . ARG A 1 103 ? -8.301 6.403 -0.946 1.00 66.44 103 ARG A CA 1
ATOM 805 C C . ARG A 1 103 ? -9.541 7.261 -0.658 1.00 66.44 103 ARG A C 1
ATOM 807 O O . ARG A 1 103 ? -10.256 6.998 0.303 1.00 66.44 103 ARG A O 1
ATOM 814 N N . HIS A 1 104 ? -9.834 8.236 -1.515 1.00 55.25 104 HIS A N 1
ATOM 815 C CA . HIS A 1 104 ? -11.171 8.825 -1.572 1.00 55.25 104 HIS A CA 1
ATOM 816 C C . HIS A 1 104 ? -12.012 8.009 -2.550 1.00 55.25 104 HIS A C 1
ATOM 818 O O . HIS A 1 104 ? -11.814 8.115 -3.757 1.00 55.25 104 HIS A O 1
ATOM 824 N N . GLN A 1 105 ? -12.914 7.170 -2.042 1.00 47.25 105 GLN A N 1
ATOM 825 C CA . GLN A 1 105 ? -14.004 6.663 -2.869 1.00 47.25 105 GLN A CA 1
ATOM 826 C C . GLN A 1 105 ? -15.026 7.790 -2.989 1.00 47.25 105 GLN A C 1
ATOM 828 O O . GLN A 1 105 ? -15.645 8.169 -2.001 1.00 47.25 105 GLN A O 1
ATOM 833 N N . GLY A 1 106 ? -15.150 8.391 -4.163 1.00 43.16 106 GLY A N 1
ATOM 834 C CA . GLY A 1 106 ? -16.241 9.316 -4.422 1.00 43.16 106 GLY A CA 1
ATOM 835 C C . GLY A 1 106 ? -16.415 9.497 -5.912 1.00 43.16 106 GLY A C 1
ATOM 836 O O . GLY A 1 106 ? -15.486 10.007 -6.532 1.00 43.16 106 GLY A O 1
ATOM 837 N N . GLY A 1 107 ? -17.596 9.089 -6.391 1.00 34.38 107 GLY A N 1
ATOM 838 C CA . GLY A 1 107 ? -18.141 9.346 -7.726 1.00 34.38 107 GLY A CA 1
ATOM 839 C C . GLY A 1 107 ? -17.427 8.617 -8.840 1.00 34.38 107 GLY A C 1
ATOM 840 O O . GLY A 1 107 ? -16.469 9.213 -9.370 1.00 34.38 107 GLY A O 1
#

Foldseek 3Di:
DVVVVVCCVVVVDPPVPDDDDDPPDDDPVPFLVVVLVVVVVVVVVPDQEDEDDGNPVVLCVDPPSVSYDYADWFKWFQQQVVRGIDTDDPVRVVRTHDIDTDGDPDD

InterPro domains:
  IPR014729 Rossmann-like alpha/beta/alpha sandwich fold [G3DSA:3.40.50.620] (1-101)
  IPR024951 Sulphate adenylyltransferase catalytic domain [PF01747] (1-83)

Organism: NCBI:txid60419

pLDDT: mean 81.19, std 10.6, range [34.38, 94.12]